Protein AF-A0A9Q9IAJ9-F1 (afdb_monomer)

pLDDT: mean 75.8, std 19.07, range [30.17, 95.94]

Radius of gyration: 24.41 Å; Cα contacts (8 Å, |Δi|>4): 90; chains: 1; bounding box: 38×53×76 Å

Organism: NCBI:txid35754

Sequence (171 aa):
MLVLAAGVLALGRHGDDANAGYHATGGYRSPTAVSPAQQQRDYLHRVNVVCYDAMATYPTAQAKNDKALMQQQDKVAELWFGMLQAWAAVPAPEGVRAEVSAILEAQNDAYAAFVSGKSTWRQGQERGWTPELNARYQAARDEFNRRIATSVQRTEAFGLSYCARTWWNWT

Solvent-accessible surface area (backbone atoms only — not comparable to full-atom values): 10342 Å² total; per-residue (Å²): 132,89,83,88,81,88,85,83,88,86,83,88,81,88,86,80,92,83,71,95,74,80,84,89,75,95,64,89,74,67,80,73,77,72,48,72,68,56,50,51,49,56,33,46,52,55,50,48,49,51,45,52,59,47,57,73,68,54,84,79,73,78,60,89,45,70,70,47,40,50,53,48,48,53,47,53,53,52,45,53,54,52,39,53,57,58,46,66,71,50,81,59,59,70,74,57,46,55,50,49,48,54,51,48,63,72,34,49,65,37,49,51,44,25,54,51,26,53,52,52,42,55,54,27,70,78,72,61,79,51,74,66,55,51,51,52,27,51,53,26,44,51,53,31,50,54,47,46,56,54,43,39,63,60,37,41,81,77,64,37,45,68,53,37,52,53,48,63,74,68,111

Foldseek 3Di:
DDDDDYDDDDDDDDDDPPDPDDDDDDDPPDPPPQDPVNQLVVLLVQLVVLLVVLVVPQDPDDQPDPVSLVVNVLSLLVSLLVSLVSSLPGDDDPVLNVLSVVLNVLQVVLVVQLVVLVVQQVVCVVVPPDPVSVVSNVVSVVVNVVSSLVSLVVCCVPNCVVSSVVSVVSD

Structure (mmCIF, N/CA/C/O backbone):
data_AF-A0A9Q9IAJ9-F1
#
_entry.id   AF-A0A9Q9IAJ9-F1
#
loop_
_atom_site.group_PDB
_atom_site.id
_atom_site.type_symbol
_atom_site.label_atom_id
_atom_site.label_alt_id
_atom_site.label_comp_id
_atom_site.label_asym_id
_atom_site.label_entity_id
_atom_site.label_seq_id
_atom_site.pdbx_PDB_ins_code
_atom_site.Cartn_x
_atom_site.Cartn_y
_atom_site.Cartn_z
_atom_site.occupancy
_atom_site.B_iso_or_equiv
_atom_site.auth_seq_id
_atom_site.auth_comp_id
_atom_site.auth_asym_id
_atom_site.auth_atom_id
_atom_site.pdbx_PDB_model_num
ATOM 1 N N . MET A 1 1 ? -11.856 -41.957 -43.859 1.00 34.34 1 MET A N 1
ATOM 2 C CA . MET A 1 1 ? -12.928 -41.025 -44.275 1.00 34.34 1 MET A CA 1
ATOM 3 C C . MET A 1 1 ? -12.739 -39.766 -43.437 1.00 34.34 1 MET A C 1
ATOM 5 O O . MET A 1 1 ? -12.793 -39.885 -42.227 1.00 34.34 1 MET A O 1
ATOM 9 N N . LEU A 1 2 ? -12.147 -38.674 -43.939 1.00 35.34 2 LEU A N 1
ATOM 10 C CA . LEU A 1 2 ? -12.742 -37.662 -44.833 1.00 35.34 2 LEU A CA 1
ATOM 11 C C . LEU A 1 2 ? -14.113 -37.201 -44.315 1.00 35.34 2 LEU A C 1
ATOM 13 O O . LEU A 1 2 ? -15.053 -37.983 -44.370 1.00 35.34 2 LEU A O 1
ATOM 17 N N . VAL A 1 3 ? -14.194 -35.973 -43.788 1.00 32.69 3 VAL A N 1
ATOM 18 C CA . VAL A 1 3 ? -14.948 -34.837 -44.362 1.00 32.69 3 VAL A CA 1
ATOM 19 C C . VAL A 1 3 ? -14.828 -33.621 -43.420 1.00 32.69 3 VAL A C 1
ATOM 21 O O . VAL A 1 3 ? -15.282 -33.631 -42.280 1.00 32.69 3 VAL A O 1
ATOM 24 N N . LEU A 1 4 ? -14.174 -32.581 -43.944 1.00 40.31 4 LEU A N 1
ATOM 25 C CA . LEU A 1 4 ? -14.323 -31.162 -43.605 1.00 40.31 4 LEU A CA 1
ATOM 26 C C . LEU A 1 4 ? -15.644 -30.636 -44.185 1.00 40.31 4 LEU A C 1
ATOM 28 O O . LEU A 1 4 ? -15.940 -30.984 -45.324 1.00 40.31 4 LEU A O 1
ATOM 32 N N . ALA A 1 5 ? -16.332 -29.727 -43.486 1.00 37.84 5 ALA A N 1
ATOM 33 C CA . ALA A 1 5 ? -17.052 -28.562 -44.046 1.00 37.84 5 ALA A 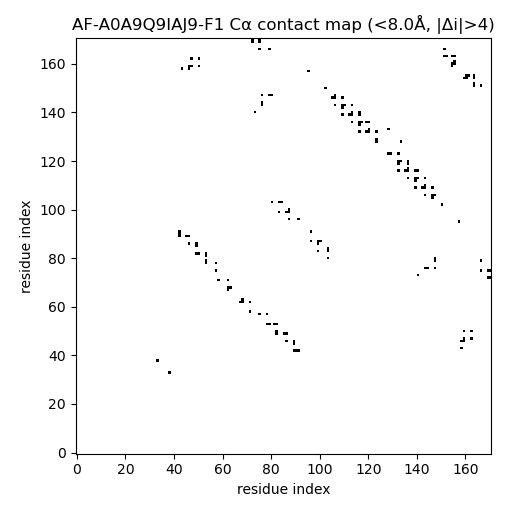CA 1
ATOM 34 C C . ALA A 1 5 ? -17.800 -27.842 -42.903 1.00 37.84 5 ALA A C 1
ATOM 36 O O . ALA A 1 5 ? -18.544 -28.481 -42.171 1.00 37.84 5 ALA A O 1
ATOM 37 N N . ALA A 1 6 ? -17.440 -26.589 -42.593 1.00 36.31 6 ALA A N 1
ATOM 38 C CA . ALA A 1 6 ? -18.094 -25.353 -43.073 1.00 36.31 6 ALA A CA 1
ATOM 39 C C . ALA A 1 6 ? -19.378 -25.037 -42.274 1.00 36.31 6 ALA A C 1
ATOM 41 O O . ALA A 1 6 ? -20.197 -25.913 -42.058 1.00 36.31 6 ALA A O 1
ATOM 42 N N . GLY A 1 7 ? -19.660 -23.831 -41.793 1.00 30.31 7 GLY A N 1
ATOM 43 C CA . GLY A 1 7 ? -19.135 -22.491 -42.030 1.00 30.31 7 GLY A CA 1
ATOM 44 C C . GLY A 1 7 ? -20.175 -21.489 -41.497 1.00 30.31 7 GLY A C 1
ATOM 45 O O . GLY A 1 7 ? -21.071 -21.891 -40.761 1.00 30.31 7 GLY A O 1
ATOM 46 N N . VAL A 1 8 ? -20.086 -20.239 -41.974 1.00 38.03 8 VAL A N 1
ATOM 47 C CA . VAL A 1 8 ? -20.965 -19.059 -41.756 1.00 38.03 8 VAL A CA 1
ATOM 48 C C . VAL A 1 8 ? -20.339 -18.056 -40.769 1.00 38.03 8 VAL A C 1
ATOM 50 O O . VAL A 1 8 ? -20.367 -18.263 -39.564 1.00 38.03 8 VAL A O 1
ATOM 53 N N . LEU A 1 9 ? -19.510 -17.115 -41.261 1.00 36.69 9 LEU A N 1
ATOM 54 C CA . LEU A 1 9 ? -19.837 -15.811 -41.907 1.00 36.69 9 LEU A CA 1
ATOM 55 C C . LEU A 1 9 ? -20.282 -14.769 -40.863 1.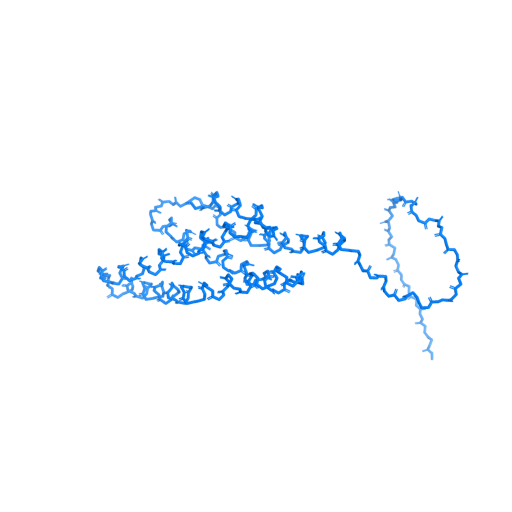00 36.69 9 LEU A C 1
ATOM 57 O O . LEU A 1 9 ? -21.103 -15.087 -40.020 1.00 36.69 9 LEU A O 1
ATOM 61 N N . ALA A 1 10 ? -19.932 -13.486 -40.888 1.00 39.69 10 ALA A N 1
ATOM 62 C CA . ALA A 1 10 ? -18.983 -12.611 -41.581 1.00 39.69 10 ALA A CA 1
ATOM 63 C C . ALA A 1 10 ? -19.334 -11.176 -41.106 1.00 39.69 10 ALA A C 1
ATOM 65 O O . ALA A 1 10 ? -20.397 -10.995 -40.515 1.00 39.69 10 ALA A O 1
ATOM 66 N N . LEU A 1 11 ? -18.482 -10.197 -41.455 1.00 38.81 11 LEU A N 1
ATOM 67 C CA . LEU A 1 11 ? -18.614 -8.715 -41.463 1.00 38.81 11 LEU A CA 1
ATOM 68 C C . LEU A 1 11 ? -17.472 -8.122 -40.612 1.00 38.81 11 LEU A C 1
ATOM 70 O O . LEU A 1 11 ? -17.517 -8.197 -39.394 1.00 38.81 11 LEU 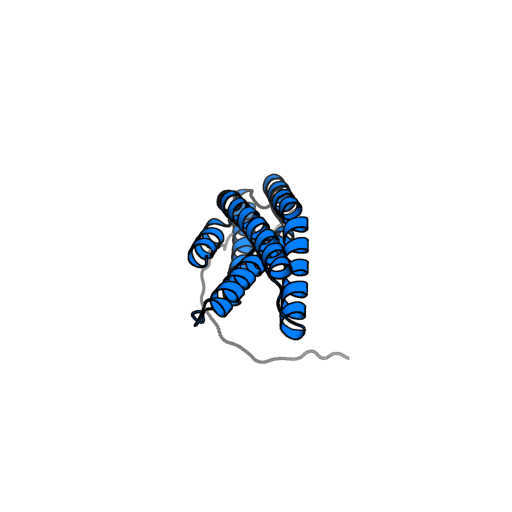A O 1
ATOM 74 N N . GLY A 1 12 ? -16.337 -7.665 -41.159 1.00 30.50 12 GLY A N 1
ATOM 75 C CA . GLY A 1 12 ? -16.147 -6.726 -42.281 1.00 30.50 12 GLY A CA 1
ATOM 76 C C . GLY A 1 12 ? -16.184 -5.291 -41.719 1.00 30.50 12 GLY A C 1
ATOM 77 O O . GLY A 1 12 ? -17.088 -4.998 -40.956 1.00 30.50 12 GLY A O 1
ATOM 78 N N . ARG A 1 13 ? -15.300 -4.328 -42.012 1.00 37.72 13 ARG A N 1
ATOM 79 C CA . ARG A 1 13 ? -14.200 -4.161 -42.981 1.00 37.72 13 ARG A CA 1
ATOM 80 C C . ARG A 1 13 ? -13.509 -2.805 -42.668 1.00 37.72 13 ARG A C 1
ATOM 82 O O . ARG A 1 13 ? -14.121 -1.971 -42.011 1.00 37.72 13 ARG A O 1
ATOM 89 N N . HIS A 1 14 ? -12.338 -2.588 -43.282 1.00 34.34 14 HIS A N 1
ATOM 90 C CA . HIS A 1 14 ? -11.525 -1.357 -43.417 1.00 34.34 14 HIS A CA 1
ATOM 91 C C . HIS A 1 14 ? -10.574 -1.086 -42.243 1.00 34.34 14 HIS A C 1
ATOM 93 O O . HIS A 1 14 ? -11.015 -0.921 -41.120 1.00 34.34 14 HIS A O 1
ATOM 99 N N . GLY A 1 15 ? -9.253 -1.060 -42.400 1.00 34.56 15 GLY A N 1
ATOM 100 C CA . GLY A 1 15 ? -8.409 -0.971 -43.588 1.00 34.56 15 GLY A CA 1
ATOM 101 C C . GLY A 1 15 ? -7.413 0.145 -43.323 1.00 34.56 15 GLY A C 1
ATOM 102 O O . GLY A 1 15 ? -7.843 1.283 -43.269 1.00 34.56 15 GLY A O 1
ATOM 103 N N . ASP A 1 16 ? -6.143 -0.199 -43.131 1.00 40.69 16 ASP A N 1
ATOM 104 C CA . ASP A 1 16 ? -5.027 0.700 -43.412 1.00 40.69 16 ASP A CA 1
ATOM 105 C C . ASP A 1 16 ? -3.794 -0.149 -43.717 1.00 40.69 16 ASP A C 1
ATOM 107 O O . ASP A 1 16 ? -3.150 -0.755 -42.855 1.00 40.69 16 ASP A O 1
ATOM 111 N N . ASP A 1 17 ? -3.530 -0.224 -45.016 1.00 45.31 17 ASP A N 1
ATOM 112 C CA . ASP A 1 17 ? -2.324 -0.756 -45.612 1.00 45.31 17 ASP A CA 1
ATOM 113 C C . ASP A 1 17 ? -1.146 0.151 -45.244 1.00 45.31 17 ASP A C 1
ATOM 115 O O . ASP A 1 17 ? -0.859 1.143 -45.908 1.00 45.31 17 ASP A O 1
ATOM 119 N N . ALA A 1 18 ? -0.430 -0.209 -44.183 1.00 40.81 18 ALA A N 1
ATOM 120 C CA . ALA A 1 18 ? 0.871 0.371 -43.862 1.00 40.81 18 ALA A CA 1
ATOM 121 C C . ALA A 1 18 ? 1.906 -0.723 -43.574 1.00 40.81 18 ALA A C 1
ATOM 123 O O . ALA A 1 18 ? 2.670 -0.625 -42.619 1.00 40.81 18 ALA A O 1
ATOM 124 N N . ASN A 1 19 ? 1.920 -1.803 -44.366 1.00 40.69 19 ASN A N 1
ATOM 125 C CA . ASN A 1 19 ? 3.096 -2.682 -44.433 1.00 40.69 19 ASN A CA 1
ATOM 126 C C . ASN A 1 19 ? 3.144 -3.579 -45.684 1.00 40.69 19 ASN A C 1
ATOM 128 O O . ASN A 1 19 ? 3.580 -4.730 -45.628 1.00 40.69 19 ASN A O 1
ATOM 132 N N . ALA A 1 20 ? 2.697 -3.066 -46.833 1.00 38.41 20 ALA A N 1
ATOM 133 C CA . ALA A 1 20 ? 2.916 -3.721 -48.119 1.00 38.41 20 ALA A CA 1
ATOM 134 C C . ALA A 1 20 ? 4.366 -3.486 -48.574 1.00 38.41 20 ALA A C 1
ATOM 136 O O . ALA A 1 20 ? 4.665 -2.629 -49.399 1.00 38.41 20 ALA A O 1
ATOM 137 N N . GLY A 1 21 ? 5.284 -4.245 -47.990 1.00 38.88 21 GLY A N 1
ATOM 138 C CA . GLY A 1 21 ? 6.675 -4.278 -48.402 1.00 38.88 21 GLY A CA 1
ATOM 139 C C . GLY A 1 21 ? 7.402 -5.381 -47.660 1.00 38.88 21 GLY A C 1
ATOM 140 O O . GLY A 1 21 ? 7.624 -5.254 -46.466 1.00 38.88 21 GLY A O 1
ATOM 141 N N . TYR A 1 22 ? 7.708 -6.459 -48.383 1.00 38.38 22 TYR A N 1
ATOM 142 C CA . TYR A 1 22 ? 8.801 -7.433 -48.223 1.00 38.38 22 TYR A CA 1
ATOM 143 C C . TYR A 1 22 ? 8.308 -8.859 -48.501 1.00 38.38 22 TYR A C 1
ATOM 145 O O . TYR A 1 22 ? 7.912 -9.610 -47.611 1.00 38.38 22 TYR A O 1
ATOM 153 N N . HIS A 1 23 ? 8.362 -9.226 -49.784 1.00 34.31 23 HIS A N 1
ATOM 154 C CA . HIS A 1 23 ? 8.264 -10.605 -50.246 1.00 34.31 23 HIS A CA 1
ATOM 155 C C . HIS A 1 23 ? 9.490 -11.429 -49.810 1.00 34.31 23 HIS A C 1
ATOM 157 O O . HIS A 1 23 ? 10.631 -11.016 -49.989 1.00 34.31 23 HIS A O 1
ATOM 163 N N . ALA A 1 24 ? 9.190 -12.610 -49.264 1.00 45.84 24 ALA A N 1
ATOM 164 C CA . ALA A 1 24 ? 9.827 -13.912 -49.474 1.00 45.84 24 ALA A CA 1
ATOM 165 C C . ALA A 1 24 ? 11.342 -13.989 -49.776 1.00 45.84 24 ALA A C 1
ATOM 167 O O . ALA A 1 24 ? 11.746 -13.999 -50.932 1.00 45.84 24 ALA A O 1
ATOM 168 N N . THR A 1 25 ? 12.129 -14.298 -48.741 1.00 38.62 25 THR A N 1
ATOM 169 C CA . THR A 1 25 ? 13.188 -15.327 -48.782 1.00 38.62 25 THR A CA 1
ATOM 170 C C . THR A 1 25 ? 13.332 -15.929 -47.387 1.00 38.62 25 THR A C 1
ATOM 172 O O . THR A 1 25 ? 13.329 -15.201 -46.394 1.00 38.62 25 THR A O 1
ATOM 175 N N . GLY A 1 26 ? 13.419 -17.259 -47.318 1.00 42.75 26 GLY A N 1
ATOM 176 C CA . GLY A 1 26 ? 13.554 -18.022 -46.084 1.00 42.75 26 GLY A CA 1
ATOM 177 C C . GLY A 1 26 ? 14.726 -17.552 -45.227 1.00 42.75 26 GLY A C 1
ATOM 178 O O . GLY A 1 26 ? 15.874 -17.528 -45.654 1.00 42.75 26 GLY A O 1
ATOM 179 N N . GLY A 1 27 ? 14.408 -17.205 -43.992 1.00 30.17 27 GLY A N 1
ATOM 180 C CA . GLY A 1 27 ? 15.354 -16.973 -42.923 1.00 30.17 27 GLY A CA 1
ATOM 181 C C . GLY A 1 27 ? 14.547 -17.002 -41.643 1.00 30.17 27 GLY A C 1
ATOM 182 O O . GLY A 1 27 ? 13.547 -16.293 -41.535 1.00 30.17 27 GLY A O 1
ATOM 183 N N . TYR A 1 28 ? 14.937 -17.847 -40.693 1.00 35.78 28 TYR A N 1
ATOM 184 C CA . TYR A 1 28 ? 14.489 -17.697 -39.316 1.00 35.78 28 TYR A CA 1
ATOM 185 C C . TYR A 1 28 ? 14.812 -16.253 -38.911 1.00 35.78 28 TYR A C 1
ATOM 187 O O . TYR A 1 28 ? 15.969 -15.916 -38.663 1.00 35.78 28 TYR A O 1
ATOM 195 N N . ARG A 1 29 ? 13.813 -15.362 -38.904 1.00 39.97 29 ARG A N 1
ATOM 196 C CA . ARG A 1 29 ? 13.959 -14.082 -38.219 1.00 39.97 29 ARG A CA 1
ATOM 197 C C . ARG A 1 29 ? 13.996 -14.451 -36.747 1.00 39.97 29 ARG A C 1
ATOM 199 O O . ARG A 1 29 ? 12.955 -14.759 -36.169 1.00 39.97 29 ARG A O 1
ATOM 206 N N . SER A 1 30 ? 15.199 -14.469 -36.167 1.00 43.59 30 SER A N 1
ATOM 207 C CA . SER A 1 30 ? 15.356 -14.361 -34.716 1.00 43.59 30 SER A CA 1
ATOM 208 C C . SER A 1 30 ? 14.359 -13.319 -34.221 1.00 43.59 30 SER A C 1
ATOM 210 O O . SER A 1 30 ? 14.228 -12.291 -34.899 1.00 43.59 30 SER A O 1
ATOM 212 N N . PRO A 1 31 ? 13.645 -13.559 -33.105 1.00 49.12 31 PRO A N 1
ATOM 213 C CA . PRO A 1 31 ? 12.743 -12.562 -32.552 1.00 49.12 31 PRO A CA 1
ATOM 214 C C . PRO A 1 31 ? 13.543 -11.270 -32.443 1.00 49.12 31 PRO A C 1
ATOM 216 O O . PRO A 1 31 ? 14.536 -11.213 -31.718 1.00 49.12 31 PRO A O 1
ATOM 219 N N . THR A 1 32 ? 13.198 -10.283 -33.274 1.00 57.19 32 THR A N 1
ATOM 220 C CA . THR A 1 32 ? 13.877 -8.992 -33.294 1.00 57.19 32 THR A CA 1
ATOM 221 C C . THR A 1 32 ? 13.847 -8.496 -31.868 1.00 57.19 32 THR A C 1
ATOM 223 O O . THR A 1 32 ? 12.758 -8.330 -31.316 1.00 57.19 32 THR A O 1
ATOM 226 N N . ALA A 1 33 ? 15.029 -8.355 -31.262 1.00 64.81 33 ALA A N 1
ATOM 227 C CA . ALA A 1 33 ? 15.159 -7.869 -29.903 1.00 64.81 33 ALA A CA 1
ATOM 228 C C . ALA A 1 33 ? 14.302 -6.606 -29.789 1.00 64.81 33 ALA A C 1
ATOM 230 O O . ALA A 1 33 ? 14.505 -5.637 -30.525 1.00 64.81 33 ALA A O 1
ATOM 231 N N . VAL A 1 34 ? 13.271 -6.675 -28.949 1.00 71.38 34 VAL A N 1
ATOM 232 C CA . VAL A 1 34 ? 12.321 -5.581 -28.751 1.00 71.38 34 VAL A CA 1
ATOM 233 C C . VAL A 1 34 ? 13.138 -4.347 -28.376 1.00 71.38 34 VAL A C 1
ATOM 235 O O . VAL A 1 34 ? 13.970 -4.434 -27.471 1.00 71.38 34 VAL A O 1
ATOM 238 N N . SER A 1 35 ? 12.962 -3.222 -29.075 1.00 82.19 35 SER A N 1
ATOM 239 C CA . SER A 1 35 ? 13.770 -2.030 -28.791 1.00 82.19 35 SER A CA 1
ATOM 240 C C . SER A 1 35 ? 13.535 -1.558 -27.348 1.00 82.19 35 SER A C 1
ATOM 242 O O . SER A 1 35 ? 12.419 -1.711 -26.844 1.00 82.19 35 SER A O 1
ATOM 244 N N . PRO A 1 36 ? 14.523 -0.945 -26.671 1.00 80.31 36 PRO A N 1
ATOM 245 C CA . PRO A 1 36 ? 14.345 -0.463 -25.297 1.00 80.31 36 PRO A CA 1
ATOM 246 C C . PRO A 1 36 ? 13.124 0.456 -25.127 1.00 80.31 36 PRO A C 1
ATOM 248 O O . PRO A 1 36 ? 12.399 0.365 -24.141 1.00 80.31 36 PRO A O 1
ATOM 251 N N . ALA A 1 37 ? 12.830 1.286 -26.134 1.00 78.25 37 ALA A N 1
ATOM 252 C CA . ALA A 1 37 ? 11.650 2.148 -26.141 1.00 78.25 37 ALA A CA 1
ATOM 253 C C . ALA A 1 37 ? 10.330 1.360 -26.213 1.00 78.25 37 ALA A C 1
ATOM 255 O O . ALA A 1 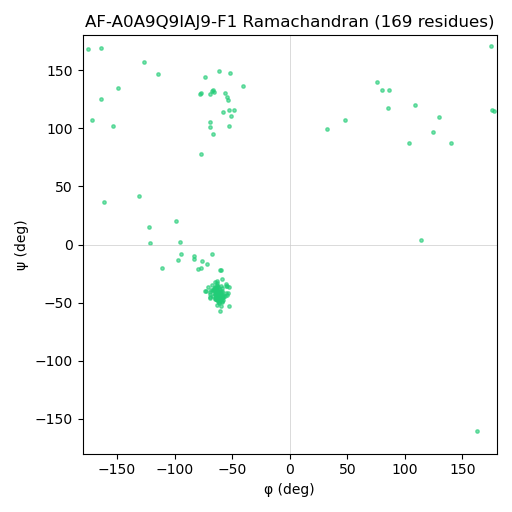37 ? 9.355 1.727 -25.559 1.00 78.25 37 ALA A O 1
ATOM 256 N N . GLN A 1 38 ? 10.286 0.279 -26.996 1.00 81.50 38 GLN A N 1
ATOM 257 C CA . GLN A 1 38 ? 9.122 -0.604 -27.069 1.00 81.50 38 GLN A CA 1
ATOM 258 C C . GLN A 1 38 ? 8.952 -1.381 -25.751 1.00 81.50 38 GLN A C 1
ATOM 260 O O . GLN A 1 38 ? 7.852 -1.402 -25.211 1.00 81.50 38 GLN A O 1
ATOM 265 N N . GLN A 1 39 ? 10.040 -1.900 -25.168 1.00 80.56 39 GLN A N 1
ATOM 266 C CA . GLN A 1 39 ? 10.010 -2.568 -23.858 1.00 80.56 39 GLN A CA 1
ATOM 267 C C . GLN A 1 39 ? 9.471 -1.645 -22.757 1.00 80.56 39 GLN A C 1
ATOM 269 O O . GLN A 1 39 ? 8.631 -2.066 -21.963 1.00 80.56 39 GLN A O 1
ATOM 274 N N . GLN A 1 40 ? 9.904 -0.379 -22.742 1.00 81.94 40 GLN A N 1
ATOM 275 C CA . GLN A 1 40 ? 9.422 0.624 -21.793 1.00 81.94 40 GLN A CA 1
ATOM 276 C C . GLN A 1 40 ? 7.925 0.912 -21.971 1.00 81.94 40 GLN A C 1
ATOM 278 O O . GLN A 1 40 ? 7.200 1.002 -20.982 1.00 81.94 40 GLN A O 1
ATOM 283 N N . ARG A 1 41 ? 7.436 1.034 -23.213 1.00 83.25 41 ARG A N 1
ATOM 284 C CA . ARG A 1 41 ? 6.000 1.229 -23.484 1.00 83.25 41 ARG A CA 1
ATOM 285 C C . ARG A 1 41 ? 5.164 0.033 -23.039 1.00 83.25 41 ARG A C 1
ATOM 287 O O . ARG A 1 41 ? 4.162 0.227 -22.356 1.00 83.25 41 ARG A O 1
ATOM 294 N N . ASP A 1 42 ? 5.586 -1.181 -23.380 1.00 86.12 42 ASP A N 1
ATOM 295 C CA . ASP A 1 42 ? 4.870 -2.412 -23.022 1.00 86.12 42 ASP A CA 1
ATOM 296 C C . ASP A 1 42 ? 4.850 -2.623 -21.502 1.00 86.12 42 ASP A C 1
ATOM 298 O O . ASP A 1 42 ? 3.870 -3.103 -20.930 1.00 86.12 42 ASP A O 1
ATOM 302 N N . TYR A 1 43 ? 5.941 -2.258 -20.827 1.00 84.94 43 TYR A N 1
ATOM 303 C CA . TYR A 1 43 ? 6.014 -2.207 -19.374 1.00 84.94 43 TYR A CA 1
ATOM 304 C C . TYR A 1 43 ? 4.982 -1.221 -18.800 1.00 84.94 43 TYR A C 1
ATOM 306 O O . TYR A 1 43 ? 4.105 -1.642 -18.048 1.00 84.94 43 TYR A O 1
ATOM 314 N N . LEU A 1 44 ? 5.009 0.052 -19.212 1.00 84.88 44 LEU A N 1
ATOM 315 C CA . LEU A 1 44 ? 4.068 1.068 -18.723 1.00 84.88 44 LEU A CA 1
ATOM 316 C C . LEU A 1 44 ? 2.606 0.696 -19.003 1.00 84.88 44 LEU A C 1
ATOM 318 O O . LEU A 1 44 ? 1.739 0.927 -18.164 1.00 84.88 44 LEU A O 1
ATOM 322 N N . HIS A 1 45 ? 2.322 0.084 -20.155 1.00 86.38 45 HIS A N 1
ATOM 323 C CA . HIS A 1 45 ? 0.982 -0.394 -20.480 1.00 86.38 45 HIS A CA 1
ATOM 324 C C . HIS A 1 45 ? 0.495 -1.452 -19.481 1.00 86.38 45 HIS A C 1
ATOM 326 O O . HIS A 1 45 ? -0.591 -1.309 -18.924 1.00 86.38 45 HIS A O 1
ATOM 332 N N . ARG A 1 46 ? 1.313 -2.473 -19.192 1.00 87.12 46 ARG A N 1
ATOM 333 C CA . ARG A 1 46 ? 0.969 -3.530 -18.222 1.00 87.12 46 ARG A CA 1
ATOM 334 C C . ARG A 1 46 ? 0.771 -2.986 -16.810 1.00 87.12 46 ARG A C 1
ATOM 336 O O . ARG A 1 46 ? -0.165 -3.387 -16.128 1.00 87.12 46 ARG A O 1
ATOM 343 N N . VAL A 1 47 ? 1.619 -2.050 -16.395 1.00 84.38 47 VAL A N 1
ATOM 344 C CA . VAL A 1 47 ? 1.508 -1.391 -15.088 1.00 84.38 47 VAL A CA 1
ATOM 345 C C . VAL A 1 47 ? 0.219 -0.573 -14.979 1.00 84.38 47 VAL A C 1
ATOM 347 O O . VAL A 1 47 ? -0.472 -0.642 -13.964 1.00 84.38 47 VAL A O 1
ATOM 350 N N . ASN A 1 48 ? -0.160 0.141 -16.041 1.00 83.62 48 ASN A N 1
ATOM 351 C CA . ASN A 1 48 ? -1.424 0.871 -16.072 1.00 83.62 48 ASN A CA 1
ATOM 352 C C . ASN A 1 48 ? -2.635 -0.063 -15.964 1.00 83.62 48 ASN A C 1
ATOM 354 O O . ASN A 1 48 ? -3.572 0.277 -15.251 1.00 83.62 48 ASN A O 1
ATOM 358 N N . VAL A 1 49 ? -2.621 -1.235 -16.611 1.00 86.44 49 VAL A N 1
ATOM 359 C CA . VAL A 1 49 ? -3.711 -2.226 -16.488 1.00 86.44 49 VAL A CA 1
ATOM 360 C C . VAL A 1 49 ? -3.895 -2.664 -15.033 1.00 86.44 49 VAL A C 1
ATOM 362 O O . VAL A 1 49 ? -5.001 -2.563 -14.513 1.00 86.44 49 VAL A O 1
ATOM 365 N N . VAL A 1 50 ? -2.808 -3.038 -14.346 1.00 87.12 50 VAL A N 1
ATOM 366 C CA . VAL A 1 50 ? -2.841 -3.418 -12.917 1.00 87.12 50 VAL A CA 1
ATOM 367 C C . VAL A 1 50 ? -3.491 -2.327 -12.061 1.00 87.12 50 VAL A C 1
ATOM 369 O O . VAL A 1 50 ? -4.292 -2.600 -11.168 1.00 87.12 50 VAL A O 1
ATOM 372 N N . CYS A 1 51 ? -3.163 -1.074 -12.350 1.00 84.69 51 CYS A N 1
ATOM 373 C CA . CYS A 1 51 ? -3.730 0.067 -11.657 1.00 84.69 51 CYS A CA 1
ATOM 374 C C . CYS A 1 51 ? -5.211 0.299 -11.965 1.00 84.69 51 CYS A C 1
ATOM 376 O O . CYS A 1 51 ? -5.994 0.512 -11.041 1.00 84.69 51 CYS A O 1
ATOM 378 N N . TYR A 1 52 ? -5.621 0.227 -13.234 1.00 84.12 52 TYR A N 1
ATOM 379 C CA . TYR A 1 52 ? -7.031 0.341 -13.611 1.00 84.12 52 TYR A CA 1
ATOM 380 C C . TYR A 1 52 ? -7.889 -0.730 -12.939 1.00 84.12 52 TYR A C 1
ATOM 382 O O . TYR A 1 52 ? -8.941 -0.399 -12.389 1.00 84.12 52 TYR A O 1
ATOM 390 N N . ASP A 1 53 ? -7.409 -1.971 -12.900 1.00 86.12 53 ASP A N 1
ATOM 391 C CA . ASP A 1 53 ? -8.104 -3.074 -12.238 1.00 86.12 53 ASP A CA 1
ATOM 392 C C .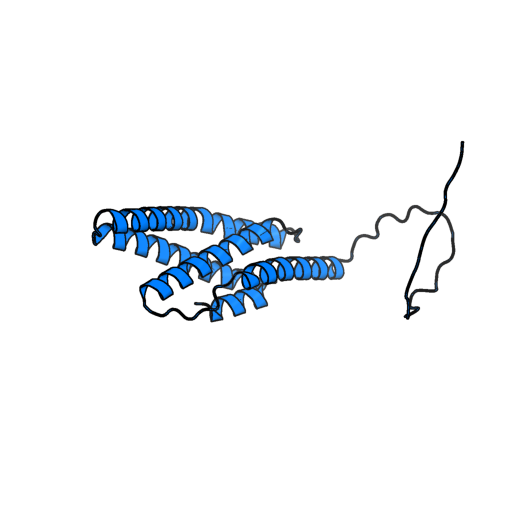 ASP A 1 53 ? -8.256 -2.818 -10.731 1.00 86.12 53 ASP A C 1
ATOM 394 O O . ASP A 1 53 ? -9.339 -3.003 -10.171 1.00 86.12 53 ASP A O 1
ATOM 398 N N . ALA A 1 54 ? -7.210 -2.312 -10.067 1.00 83.38 54 ALA A N 1
ATOM 399 C CA . ALA A 1 54 ? -7.284 -1.941 -8.655 1.00 83.38 54 ALA A CA 1
ATOM 400 C C . ALA A 1 54 ? -8.303 -0.810 -8.413 1.00 83.38 54 ALA A C 1
ATOM 402 O O . ALA A 1 54 ? -9.145 -0.914 -7.517 1.00 83.38 54 ALA A O 1
ATOM 403 N N . MET A 1 55 ? -8.282 0.244 -9.236 1.00 79.56 55 MET A N 1
ATOM 404 C CA . MET A 1 55 ? -9.211 1.376 -9.125 1.00 79.56 55 MET A CA 1
ATOM 405 C C . MET A 1 55 ? -10.667 0.996 -9.382 1.00 79.56 55 MET A C 1
ATOM 407 O O . MET A 1 55 ? -11.554 1.560 -8.745 1.00 79.56 55 MET A O 1
ATOM 411 N N . ALA A 1 56 ? -10.936 0.025 -10.257 1.00 83.88 56 ALA A N 1
ATOM 412 C CA . ALA A 1 56 ? -12.295 -0.456 -10.507 1.00 83.88 56 ALA A CA 1
ATOM 413 C C . ALA A 1 56 ? -12.956 -1.046 -9.246 1.00 83.88 56 ALA A C 1
ATOM 415 O O . ALA A 1 56 ? -14.180 -1.089 -9.141 1.00 83.88 56 ALA A O 1
ATOM 416 N N . THR A 1 57 ? -12.149 -1.471 -8.270 1.00 83.31 57 THR A N 1
ATOM 417 C CA . THR A 1 57 ? -12.620 -2.023 -6.992 1.00 83.31 57 THR A CA 1
ATOM 418 C C . THR A 1 57 ? -12.684 -0.995 -5.857 1.00 83.31 57 THR A C 1
ATOM 420 O O . THR A 1 57 ? -13.025 -1.347 -4.723 1.00 83.31 57 THR A O 1
ATOM 423 N N . TYR A 1 58 ? -12.363 0.272 -6.139 1.00 80.12 58 TYR A N 1
ATOM 424 C CA . TYR A 1 58 ? -12.384 1.340 -5.147 1.00 80.12 58 TYR A CA 1
ATOM 425 C C . TYR A 1 58 ? -13.817 1.630 -4.660 1.00 80.12 58 TYR A C 1
ATOM 427 O O . TYR A 1 58 ? -14.728 1.799 -5.476 1.00 80.12 58 TYR A O 1
ATOM 435 N N . PRO A 1 59 ? -14.047 1.738 -3.339 1.00 73.75 59 PRO A N 1
ATOM 436 C CA . PRO A 1 59 ? -15.344 2.138 -2.805 1.00 73.75 59 PRO A CA 1
ATOM 437 C C . PRO A 1 59 ? -15.642 3.614 -3.121 1.00 73.75 59 PRO A C 1
ATOM 439 O O . PRO A 1 59 ? -15.113 4.516 -2.482 1.00 73.75 59 PRO A O 1
ATOM 442 N N . THR A 1 60 ? -16.533 3.865 -4.083 1.00 73.75 60 THR A N 1
ATOM 443 C CA . THR A 1 60 ? -16.945 5.223 -4.501 1.00 73.75 60 THR A CA 1
ATOM 444 C C . THR A 1 60 ? -18.043 5.837 -3.632 1.00 73.75 60 THR A C 1
ATOM 446 O O . THR A 1 60 ? -18.316 7.034 -3.726 1.00 73.75 60 THR A O 1
ATOM 449 N N . ALA A 1 61 ? -18.693 5.036 -2.785 1.00 77.38 61 ALA A N 1
ATOM 450 C CA . ALA A 1 61 ? -19.714 5.526 -1.872 1.00 77.38 61 ALA A CA 1
ATOM 451 C C . ALA A 1 61 ? -19.079 6.399 -0.783 1.00 77.38 61 ALA A C 1
ATOM 453 O O . ALA A 1 61 ? -18.142 5.978 -0.108 1.00 77.38 61 ALA A O 1
ATOM 454 N N . GLN A 1 62 ? -19.628 7.595 -0.580 1.00 79.25 62 GLN A N 1
ATOM 455 C CA . GLN A 1 62 ? -19.145 8.502 0.453 1.00 79.25 62 GLN A CA 1
ATOM 456 C C . GLN A 1 62 ? -19.386 7.912 1.849 1.00 79.25 62 GLN A C 1
ATOM 458 O O . GLN A 1 62 ? -20.497 7.473 2.174 1.00 79.25 62 GLN A O 1
ATOM 463 N N . ALA A 1 63 ? -18.345 7.920 2.682 1.00 84.12 63 ALA A N 1
ATOM 464 C CA . ALA A 1 63 ? -18.456 7.556 4.084 1.00 84.12 63 ALA A CA 1
ATOM 465 C C . ALA A 1 63 ? -19.504 8.426 4.794 1.00 84.12 63 ALA A C 1
ATOM 467 O O . ALA A 1 63 ? -19.489 9.651 4.706 1.00 84.12 63 ALA A O 1
ATOM 468 N N . LYS A 1 64 ? -20.422 7.779 5.518 1.00 89.12 64 LYS A N 1
ATOM 469 C CA . LYS A 1 64 ? -21.535 8.451 6.214 1.00 89.12 64 LYS A CA 1
ATOM 470 C C . LYS A 1 64 ? -21.232 8.781 7.679 1.00 89.12 64 LYS A C 1
ATOM 472 O O . LYS A 1 64 ? -22.055 9.398 8.344 1.00 89.12 64 LYS A O 1
ATOM 477 N N . ASN A 1 65 ? -20.107 8.295 8.197 1.00 86.31 65 ASN A N 1
ATOM 478 C CA . ASN A 1 65 ? -19.632 8.504 9.563 1.00 86.31 65 ASN A CA 1
ATOM 479 C C . ASN A 1 65 ? -18.142 8.140 9.666 1.00 86.31 65 ASN A C 1
ATOM 481 O O . ASN A 1 65 ? -17.593 7.500 8.765 1.00 86.31 65 ASN A O 1
ATOM 485 N N . ASP A 1 66 ? -17.520 8.484 10.792 1.00 81.44 66 ASP A N 1
ATOM 486 C CA . ASP A 1 66 ? -16.087 8.272 11.039 1.00 81.44 66 ASP A CA 1
ATOM 487 C C . ASP A 1 66 ? -15.677 6.797 10.960 1.00 81.44 66 ASP A C 1
ATOM 489 O O . ASP A 1 66 ? -14.613 6.465 10.441 1.00 81.44 66 ASP A O 1
ATOM 493 N N . LYS A 1 67 ? -16.549 5.881 11.406 1.00 81.38 67 LYS A N 1
ATOM 494 C CA . LYS A 1 67 ? -16.300 4.436 11.303 1.00 81.38 67 LYS A CA 1
ATOM 495 C C . LYS A 1 67 ? -16.218 3.991 9.840 1.00 81.38 67 LYS A C 1
ATOM 497 O O . LYS A 1 67 ? -15.316 3.236 9.485 1.00 81.38 67 LYS A O 1
ATOM 502 N N . ALA A 1 68 ? -17.147 4.446 9.003 1.00 83.69 68 ALA A N 1
ATOM 503 C CA . ALA A 1 68 ? -17.159 4.154 7.575 1.00 83.69 68 ALA A CA 1
ATOM 504 C C . ALA A 1 68 ? -15.959 4.795 6.865 1.00 83.69 68 ALA A C 1
ATOM 506 O O . ALA A 1 68 ? -15.361 4.155 6.006 1.00 83.69 68 ALA A O 1
ATOM 507 N N . LEU A 1 69 ? -15.568 6.010 7.263 1.00 85.06 69 LEU A N 1
ATOM 508 C CA . LEU A 1 69 ? -14.397 6.697 6.716 1.00 85.06 69 LEU A CA 1
ATOM 509 C C . LEU A 1 69 ? -13.110 5.933 7.033 1.00 85.06 69 LEU A C 1
ATOM 511 O O . LEU A 1 69 ? -12.307 5.676 6.141 1.00 85.06 69 LEU A O 1
ATOM 515 N N . MET A 1 70 ? -12.947 5.500 8.284 1.00 83.06 70 MET A N 1
ATOM 516 C CA . MET A 1 70 ? -11.802 4.693 8.698 1.00 83.06 70 MET A CA 1
ATOM 517 C C . MET A 1 70 ? -11.718 3.393 7.889 1.00 83.06 70 MET A C 1
ATOM 519 O O . MET A 1 70 ? -10.668 3.092 7.329 1.00 83.06 70 MET A O 1
ATOM 523 N N . GLN A 1 71 ? -12.832 2.662 7.761 1.00 84.88 71 GLN A N 1
ATOM 524 C CA . GLN A 1 71 ? -12.900 1.423 6.974 1.00 84.88 71 GLN A CA 1
ATOM 525 C C . GLN A 1 71 ? -12.624 1.647 5.483 1.00 84.88 71 GLN A C 1
ATOM 527 O O . GLN A 1 71 ? -12.020 0.790 4.836 1.00 84.88 71 GLN A O 1
ATOM 532 N N . GLN A 1 72 ? -13.067 2.781 4.938 1.00 87.00 72 GLN A N 1
ATOM 533 C CA . GLN A 1 72 ? -12.766 3.178 3.570 1.00 87.00 72 GLN A CA 1
ATOM 534 C C . GLN A 1 72 ? -11.259 3.396 3.408 1.00 87.00 72 GLN A C 1
ATOM 536 O O . GLN A 1 72 ? -10.660 2.751 2.556 1.00 87.00 72 GLN A O 1
ATOM 541 N N . GLN A 1 73 ? -10.626 4.196 4.268 1.00 87.06 73 GLN A N 1
ATOM 542 C CA . GLN A 1 73 ? -9.175 4.432 4.250 1.00 87.06 73 GLN A CA 1
ATOM 543 C C . GLN A 1 73 ? -8.361 3.135 4.421 1.00 87.06 73 GLN A C 1
ATOM 545 O O . GLN A 1 73 ? -7.393 2.913 3.698 1.00 87.06 73 GLN A O 1
ATOM 550 N N . ASP A 1 74 ? -8.793 2.231 5.303 1.00 89.62 74 ASP A N 1
ATOM 551 C CA . ASP A 1 74 ? -8.185 0.903 5.468 1.00 89.62 74 ASP A CA 1
ATOM 552 C C . ASP A 1 74 ? -8.228 0.095 4.166 1.00 89.62 74 ASP A C 1
ATOM 554 O O . ASP A 1 74 ? -7.272 -0.593 3.812 1.00 89.62 74 ASP A O 1
ATOM 558 N N . LYS A 1 75 ? -9.347 0.180 3.437 1.00 88.81 75 LYS A N 1
ATOM 559 C CA . LYS A 1 75 ? -9.505 -0.493 2.148 1.00 88.81 75 LYS A CA 1
ATOM 560 C C . LYS A 1 75 ? -8.606 0.126 1.081 1.00 88.81 75 LYS A C 1
ATOM 562 O O . LYS A 1 75 ? -8.034 -0.614 0.287 1.00 88.81 75 LYS A O 1
ATOM 567 N N . VAL A 1 76 ? -8.453 1.450 1.069 1.00 87.56 76 VAL A N 1
ATOM 568 C CA . VAL A 1 76 ? -7.528 2.152 0.163 1.00 87.56 76 VAL A CA 1
ATOM 569 C C . VAL A 1 76 ? -6.088 1.692 0.373 1.00 87.56 76 VAL A C 1
ATOM 571 O O . VAL A 1 76 ? -5.384 1.404 -0.595 1.00 87.56 76 VAL A O 1
ATOM 574 N N . ALA A 1 77 ? -5.672 1.562 1.632 1.00 89.50 77 ALA A N 1
ATOM 575 C CA . ALA A 1 77 ? -4.352 1.068 1.995 1.00 89.50 77 ALA A CA 1
ATOM 576 C C . ALA A 1 77 ? -4.117 -0.379 1.510 1.00 89.50 77 ALA A C 1
ATOM 578 O O . ALA A 1 77 ? -3.101 -0.675 0.879 1.00 89.50 77 ALA A O 1
ATOM 579 N N . GLU A 1 78 ? -5.093 -1.269 1.723 1.00 90.88 78 GLU A N 1
ATOM 580 C CA . GLU A 1 78 ? -5.052 -2.655 1.230 1.00 90.88 78 GLU A CA 1
ATOM 581 C C . GLU A 1 78 ? -5.007 -2.738 -0.304 1.00 90.88 78 GLU A C 1
ATOM 583 O O . GLU A 1 78 ? -4.272 -3.558 -0.855 1.00 90.88 78 GLU A O 1
ATOM 588 N N . LEU A 1 79 ? -5.775 -1.893 -1.003 1.00 89.88 79 LEU A N 1
ATOM 589 C CA . LEU A 1 79 ? -5.791 -1.846 -2.468 1.00 89.88 79 LEU A CA 1
ATOM 590 C C . LEU A 1 79 ? -4.438 -1.419 -3.036 1.00 89.88 79 LEU A C 1
ATOM 592 O O . LEU A 1 79 ? -3.958 -2.032 -3.988 1.00 89.88 79 LEU A O 1
ATOM 596 N N . TRP A 1 80 ? -3.806 -0.409 -2.436 1.00 89.94 80 TRP A N 1
ATOM 597 C CA . TRP A 1 80 ? -2.474 0.023 -2.848 1.00 89.94 80 TRP A CA 1
ATOM 598 C C . TRP A 1 80 ? -1.440 -1.093 -2.690 1.00 89.94 80 TRP A C 1
ATOM 600 O O . TRP A 1 80 ? -0.695 -1.392 -3.623 1.00 89.94 80 TRP A O 1
ATOM 610 N N . PHE A 1 81 ? -1.421 -1.758 -1.534 1.00 91.69 81 PHE A N 1
ATOM 611 C CA . PHE A 1 81 ? -0.484 -2.852 -1.295 1.00 91.69 81 PHE A CA 1
ATOM 612 C C . PHE A 1 81 ? -0.718 -4.039 -2.243 1.00 91.69 81 PHE A C 1
ATOM 614 O O . PHE A 1 81 ? 0.237 -4.557 -2.820 1.00 91.69 81 PHE A O 1
ATOM 621 N N . GLY A 1 82 ? -1.976 -4.413 -2.498 1.00 90.62 82 GLY A N 1
ATOM 622 C CA . GLY A 1 82 ? -2.312 -5.444 -3.487 1.00 90.62 82 GLY A CA 1
ATOM 623 C C . GLY A 1 82 ? -1.883 -5.076 -4.914 1.00 90.62 82 GLY A C 1
ATOM 624 O O . GLY A 1 82 ? -1.365 -5.920 -5.645 1.00 90.62 82 GLY A O 1
ATOM 625 N N . MET A 1 83 ? -2.020 -3.805 -5.300 1.00 89.12 83 MET A N 1
ATOM 626 C CA . MET A 1 83 ? -1.530 -3.295 -6.584 1.00 89.12 83 MET A CA 1
ATOM 627 C C . MET A 1 83 ? -0.002 -3.418 -6.694 1.00 89.12 83 MET A C 1
ATOM 629 O O . MET A 1 83 ? 0.497 -3.862 -7.727 1.00 89.12 83 MET A O 1
ATOM 633 N N . LEU A 1 84 ? 0.750 -3.084 -5.637 1.00 88.62 84 LEU A N 1
ATOM 634 C CA . LEU A 1 84 ? 2.208 -3.266 -5.611 1.00 88.62 84 LEU A CA 1
ATOM 635 C C . LEU A 1 84 ? 2.604 -4.740 -5.772 1.00 88.62 84 LEU A C 1
ATOM 637 O O . LEU A 1 84 ? 3.534 -5.047 -6.519 1.00 88.62 84 LEU A O 1
ATOM 641 N N . GLN A 1 85 ? 1.882 -5.657 -5.121 1.00 90.50 85 GLN A N 1
ATOM 642 C CA . GLN A 1 85 ? 2.110 -7.098 -5.264 1.00 90.50 85 GLN A CA 1
ATOM 643 C C . GLN A 1 85 ? 1.856 -7.574 -6.701 1.00 90.50 85 GLN A C 1
ATOM 645 O O . GLN A 1 85 ? 2.667 -8.310 -7.259 1.00 90.50 85 GLN A O 1
ATOM 650 N N . ALA A 1 86 ? 0.764 -7.124 -7.324 1.00 87.88 86 ALA A N 1
ATOM 651 C CA . ALA A 1 86 ? 0.456 -7.445 -8.716 1.00 87.88 86 ALA A CA 1
ATOM 652 C C . ALA A 1 86 ? 1.495 -6.858 -9.687 1.00 87.88 86 ALA A C 1
ATOM 654 O O . ALA A 1 86 ? 1.895 -7.511 -10.651 1.00 87.88 86 ALA A O 1
ATOM 655 N N . T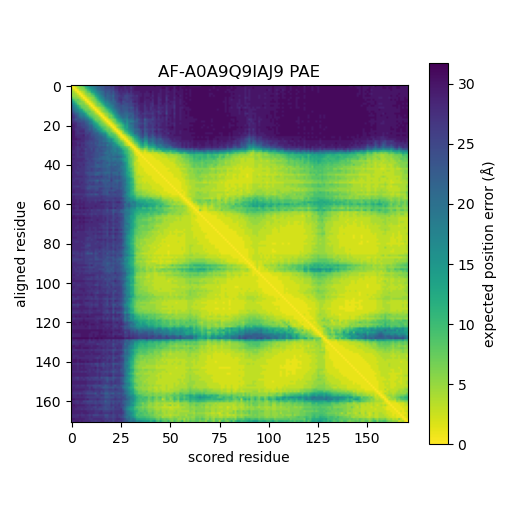RP A 1 87 ? 1.991 -5.652 -9.413 1.00 85.12 87 TRP A N 1
ATOM 656 C CA . TRP A 1 87 ? 3.032 -5.022 -10.218 1.00 85.12 87 TRP A CA 1
ATOM 657 C C . TRP A 1 87 ? 4.377 -5.747 -10.122 1.00 85.12 87 TRP A C 1
ATOM 659 O O . TRP A 1 87 ? 5.060 -5.872 -11.136 1.00 85.12 87 TRP A O 1
ATOM 669 N N . ALA A 1 88 ? 4.739 -6.312 -8.968 1.00 86.44 88 ALA A N 1
ATOM 670 C CA . ALA A 1 88 ? 5.953 -7.125 -8.850 1.00 86.44 88 ALA A CA 1
ATOM 671 C C . ALA A 1 88 ? 5.962 -8.352 -9.782 1.00 86.44 88 ALA A C 1
ATOM 673 O O . ALA A 1 88 ? 7.032 -8.852 -10.129 1.00 86.44 88 ALA A O 1
ATOM 674 N N . ALA A 1 89 ? 4.790 -8.813 -10.233 1.00 86.06 89 ALA A N 1
ATOM 675 C CA . ALA A 1 89 ? 4.664 -9.879 -11.225 1.00 86.06 89 ALA A CA 1
ATOM 676 C C . ALA A 1 89 ? 4.795 -9.390 -12.685 1.00 86.06 89 ALA A C 1
ATOM 678 O O . ALA A 1 89 ? 4.893 -10.207 -13.603 1.00 86.06 89 ALA A O 1
ATOM 679 N N . VAL A 1 90 ? 4.806 -8.075 -12.933 1.00 85.88 90 VAL A N 1
ATOM 680 C CA . VAL A 1 90 ? 4.949 -7.503 -14.278 1.00 85.88 90 VAL A CA 1
ATOM 681 C C . VAL A 1 90 ? 6.415 -7.573 -14.718 1.00 85.88 90 VAL A C 1
ATOM 683 O O . VAL A 1 90 ? 7.300 -7.093 -14.007 1.00 85.88 90 VAL A O 1
ATOM 686 N N . PRO A 1 91 ? 6.708 -8.091 -15.926 1.00 85.06 91 PRO A N 1
ATOM 687 C CA . PRO A 1 91 ? 8.049 -8.025 -16.489 1.00 85.06 91 PRO A CA 1
ATOM 688 C C . PRO A 1 91 ? 8.534 -6.573 -16.601 1.00 85.06 91 PRO A C 1
ATOM 690 O O . PRO A 1 91 ? 7.995 -5.785 -17.380 1.00 85.06 91 PRO A O 1
ATOM 693 N N . ALA A 1 92 ? 9.563 -6.241 -15.824 1.00 80.31 92 ALA A N 1
ATOM 694 C CA . ALA A 1 92 ? 10.137 -4.904 -15.726 1.00 80.31 92 ALA A CA 1
ATOM 695 C C . ALA A 1 92 ? 11.659 -4.924 -15.966 1.00 80.31 92 ALA A C 1
ATOM 697 O O . ALA A 1 92 ? 12.296 -5.967 -15.736 1.00 80.31 92 ALA A O 1
ATOM 698 N N . PRO A 1 93 ? 12.251 -3.785 -16.381 1.00 80.88 93 PRO A N 1
ATOM 699 C CA . PRO A 1 93 ? 13.699 -3.585 -16.355 1.00 80.88 93 PRO A CA 1
ATOM 700 C C . PRO A 1 93 ? 14.282 -3.891 -14.967 1.00 80.88 93 PRO A C 1
ATOM 702 O O . PRO A 1 93 ? 13.623 -3.667 -13.953 1.00 80.88 93 PRO A O 1
ATOM 705 N N . GLU A 1 94 ? 15.520 -4.387 -14.910 1.00 73.56 94 GLU A N 1
ATOM 706 C CA . GLU A 1 94 ? 16.151 -4.873 -13.670 1.00 73.56 94 GLU A CA 1
ATOM 707 C C . GLU A 1 94 ? 16.141 -3.835 -12.535 1.00 73.56 94 GLU A C 1
ATOM 709 O O . GLU A 1 94 ? 15.741 -4.160 -11.419 1.00 73.56 94 GLU A O 1
ATOM 714 N N . 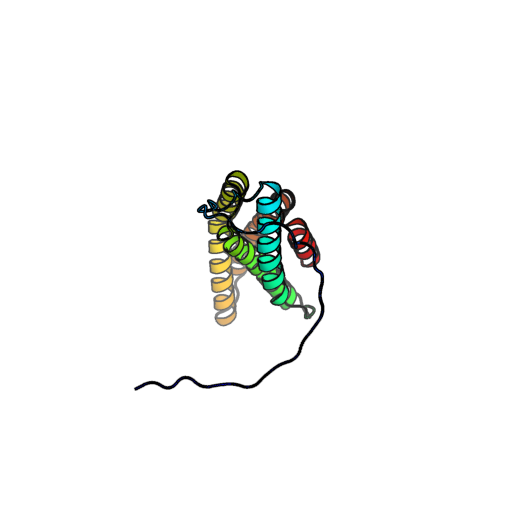GLY A 1 95 ? 16.456 -2.570 -12.841 1.00 77.62 95 GLY A N 1
ATOM 715 C CA . GLY A 1 95 ? 16.425 -1.483 -11.854 1.00 77.62 95 GLY A CA 1
ATOM 716 C C . GLY A 1 95 ? 15.032 -1.207 -11.280 1.00 77.62 95 GLY A C 1
ATOM 717 O O . GLY A 1 95 ? 14.896 -0.936 -10.095 1.00 77.62 95 GLY A O 1
ATOM 718 N N . VAL A 1 96 ? 13.977 -1.354 -12.083 1.00 82.31 96 VAL A N 1
ATOM 719 C CA . VAL A 1 96 ? 12.594 -1.177 -11.615 1.00 82.31 96 VAL A CA 1
ATOM 720 C C . VAL A 1 96 ? 12.164 -2.354 -10.742 1.00 82.31 96 VAL A C 1
ATOM 722 O O . VAL A 1 96 ? 11.518 -2.162 -9.716 1.00 82.31 96 VAL A O 1
ATOM 725 N N . ARG A 1 97 ? 12.544 -3.579 -11.120 1.00 81.81 97 ARG A N 1
ATOM 726 C CA . ARG A 1 97 ? 12.201 -4.785 -10.357 1.00 81.81 97 ARG A CA 1
ATOM 727 C C . ARG A 1 97 ? 12.797 -4.749 -8.951 1.00 81.81 97 ARG A C 1
ATOM 729 O O . ARG A 1 97 ? 12.087 -5.039 -7.996 1.00 81.81 97 ARG A O 1
ATOM 736 N N . ALA A 1 98 ? 14.073 -4.377 -8.832 1.00 85.81 98 ALA A N 1
ATOM 737 C CA . ALA A 1 98 ? 14.747 -4.263 -7.540 1.00 85.81 98 ALA A CA 1
ATOM 738 C C . ALA A 1 98 ? 14.061 -3.231 -6.628 1.00 85.81 98 ALA A C 1
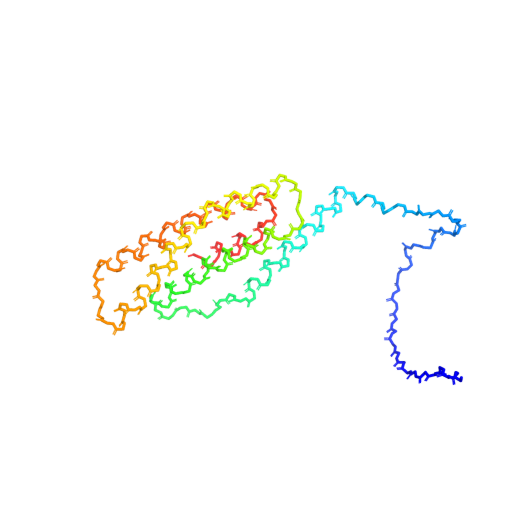ATOM 740 O O . ALA A 1 98 ? 13.815 -3.510 -5.456 1.00 85.81 98 ALA A O 1
ATOM 741 N N . GLU A 1 99 ? 13.682 -2.076 -7.181 1.00 87.25 99 GLU A N 1
ATOM 742 C CA . GLU A 1 99 ? 12.967 -1.030 -6.444 1.00 87.25 99 GLU A CA 1
ATOM 743 C C . GLU A 1 99 ? 11.585 -1.493 -5.962 1.00 87.25 99 GLU A C 1
ATOM 745 O O . GLU A 1 99 ? 11.254 -1.312 -4.789 1.00 87.25 99 GLU A O 1
ATOM 750 N N . VAL A 1 100 ? 10.792 -2.140 -6.824 1.00 86.69 100 VAL A N 1
ATOM 751 C CA . VAL A 1 100 ? 9.465 -2.666 -6.450 1.00 86.69 100 VAL A CA 1
ATOM 752 C C . VAL A 1 100 ? 9.584 -3.738 -5.363 1.00 86.69 100 VAL A C 1
ATOM 754 O O . VAL A 1 100 ? 8.833 -3.695 -4.386 1.00 86.69 100 VAL A O 1
ATOM 757 N N . SER A 1 101 ? 10.552 -4.653 -5.473 1.00 88.19 101 SER A N 1
ATOM 758 C CA . SER A 1 101 ? 10.816 -5.655 -4.433 1.00 88.19 101 SER A CA 1
ATOM 759 C C . SER A 1 101 ? 11.198 -5.010 -3.102 1.00 88.19 101 SER A C 1
ATOM 761 O O . SER A 1 101 ? 10.605 -5.339 -2.078 1.00 88.19 101 SER A O 1
ATOM 763 N N . ALA A 1 102 ? 12.108 -4.031 -3.108 1.00 90.12 102 ALA A N 1
ATOM 764 C CA . ALA A 1 102 ? 12.515 -3.323 -1.896 1.00 90.12 102 ALA A CA 1
ATOM 765 C C . ALA A 1 102 ? 11.347 -2.561 -1.242 1.00 90.12 102 ALA A C 1
ATOM 767 O O . ALA A 1 102 ? 11.239 -2.495 -0.018 1.00 90.12 102 ALA A O 1
ATOM 768 N N . ILE A 1 103 ? 10.452 -1.984 -2.049 1.00 91.31 103 ILE A N 1
ATOM 769 C CA . ILE A 1 103 ? 9.234 -1.318 -1.571 1.00 91.31 103 ILE A CA 1
ATOM 770 C C . ILE A 1 103 ? 8.269 -2.312 -0.910 1.00 91.31 103 ILE A C 1
ATOM 772 O O . ILE A 1 103 ? 7.664 -1.975 0.110 1.00 91.31 103 ILE A O 1
ATOM 776 N N . LEU A 1 104 ? 8.103 -3.507 -1.483 1.00 91.69 104 LEU A N 1
ATOM 777 C CA . LEU A 1 104 ? 7.247 -4.557 -0.924 1.00 91.69 104 LEU A CA 1
ATOM 778 C C . LEU A 1 104 ? 7.824 -5.137 0.365 1.00 91.69 104 LEU A C 1
ATOM 780 O O . LEU A 1 104 ? 7.110 -5.249 1.360 1.00 91.69 104 LEU A O 1
ATOM 784 N N . GLU A 1 105 ? 9.117 -5.456 0.378 1.00 91.62 105 GLU A N 1
ATOM 785 C CA . GLU A 1 105 ? 9.818 -5.943 1.569 1.00 91.62 105 GLU A CA 1
ATOM 786 C C . GLU A 1 105 ? 9.693 -4.957 2.727 1.00 91.62 105 GLU A C 1
ATOM 788 O O . GLU A 1 105 ? 9.333 -5.350 3.835 1.00 91.62 105 GLU A O 1
ATOM 793 N N . ALA A 1 106 ? 9.874 -3.664 2.446 1.00 90.88 106 ALA A N 1
ATOM 794 C CA . ALA A 1 106 ? 9.699 -2.601 3.424 1.00 90.88 106 ALA A CA 1
ATOM 795 C C . ALA A 1 106 ? 8.244 -2.408 3.881 1.00 90.88 106 ALA A C 1
ATOM 797 O O . ALA A 1 106 ? 8.018 -1.615 4.785 1.00 90.88 106 ALA A O 1
ATOM 798 N N . GLN A 1 107 ? 7.246 -3.063 3.286 1.00 93.25 107 GLN A N 1
ATOM 799 C CA . GLN A 1 107 ? 5.840 -2.949 3.697 1.00 93.25 107 GLN A CA 1
ATOM 800 C C . GLN A 1 107 ? 5.279 -4.219 4.343 1.00 93.25 107 GLN A C 1
ATOM 802 O O . GLN A 1 107 ? 4.279 -4.128 5.052 1.00 93.25 107 GLN A O 1
ATOM 807 N N . ASN A 1 108 ? 5.893 -5.383 4.122 1.00 92.75 108 ASN A N 1
ATOM 808 C CA . ASN A 1 108 ? 5.337 -6.685 4.507 1.00 92.75 108 ASN A CA 1
ATOM 809 C C . ASN A 1 108 ? 5.041 -6.820 6.011 1.00 92.75 108 ASN A C 1
ATOM 811 O O . ASN A 1 108 ? 3.971 -7.298 6.390 1.00 92.75 108 ASN A O 1
ATOM 815 N N . ASP A 1 109 ? 5.964 -6.397 6.874 1.00 94.25 109 ASP A N 1
ATOM 816 C CA . ASP A 1 109 ? 5.802 -6.418 8.335 1.00 94.25 109 ASP A CA 1
ATOM 817 C C . ASP A 1 109 ? 4.702 -5.451 8.799 1.00 94.25 109 ASP A C 1
ATOM 819 O O . ASP A 1 109 ? 3.850 -5.824 9.607 1.00 94.25 109 ASP A O 1
ATOM 823 N N . ALA A 1 110 ? 4.676 -4.235 8.249 1.00 95.00 110 ALA A N 1
ATOM 824 C CA . ALA A 1 110 ? 3.661 -3.236 8.562 1.00 95.00 110 ALA A CA 1
ATOM 825 C C . ALA A 1 110 ? 2.266 -3.696 8.116 1.00 95.00 110 ALA A C 1
ATOM 827 O O . ALA A 1 110 ? 1.304 -3.559 8.871 1.00 95.00 110 ALA A O 1
ATOM 828 N N . TYR A 1 111 ? 2.159 -4.314 6.937 1.00 95.94 111 TYR A N 1
ATOM 829 C CA . TYR A 1 111 ? 0.914 -4.906 6.456 1.00 95.94 111 TYR A CA 1
ATOM 830 C C . TYR A 1 111 ? 0.447 -6.057 7.358 1.00 95.94 111 TYR A C 1
ATOM 832 O O . TYR A 1 111 ? -0.719 -6.103 7.750 1.00 95.94 111 TYR A O 1
ATOM 840 N N . ALA A 1 112 ? 1.350 -6.959 7.756 1.00 94.75 112 ALA A N 1
ATOM 841 C CA . ALA A 1 112 ? 1.022 -8.056 8.665 1.00 94.75 112 ALA A CA 1
ATOM 842 C C . ALA A 1 112 ? 0.535 -7.548 10.035 1.00 94.75 112 ALA A C 1
ATOM 844 O O . ALA A 1 112 ? -0.473 -8.034 10.560 1.00 94.75 112 ALA A O 1
ATOM 845 N N . ALA A 1 113 ? 1.207 -6.537 10.596 1.00 94.06 113 ALA A N 1
ATOM 846 C CA . ALA A 1 113 ? 0.799 -5.890 11.839 1.00 94.06 113 ALA A CA 1
ATOM 847 C C . ALA A 1 113 ? -0.573 -5.211 11.706 1.00 94.06 113 ALA A C 1
ATOM 849 O O . ALA A 1 113 ? -1.425 -5.369 12.583 1.00 94.06 113 ALA A O 1
ATOM 850 N N . PHE A 1 114 ? -0.818 -4.514 10.594 1.00 95.31 114 PHE A N 1
ATOM 851 C CA . PHE A 1 114 ? -2.098 -3.881 10.289 1.00 95.31 114 PHE A CA 1
ATOM 852 C C . PHE A 1 114 ? -3.242 -4.902 10.194 1.00 95.31 114 PHE A C 1
ATOM 854 O O . PHE A 1 114 ? -4.255 -4.743 10.877 1.00 95.31 114 PHE A O 1
ATOM 861 N N . VAL A 1 115 ? -3.080 -5.984 9.424 1.00 93.19 115 VAL A N 1
ATOM 862 C CA . VAL A 1 115 ? -4.101 -7.040 9.278 1.00 93.19 115 VAL A CA 1
ATOM 863 C C . VAL A 1 115 ? -4.392 -7.714 10.621 1.00 93.19 115 VAL A C 1
ATOM 865 O O . VAL A 1 115 ? -5.557 -7.915 10.980 1.00 93.19 115 VAL A O 1
ATOM 868 N N . SER A 1 116 ? -3.349 -8.017 11.397 1.00 91.12 116 SER A N 1
ATOM 869 C CA . SER A 1 116 ? -3.480 -8.586 12.742 1.00 91.12 116 SER A CA 1
ATOM 870 C C . SER A 1 116 ? -4.225 -7.641 13.695 1.00 91.12 116 SER A C 1
ATOM 872 O O . SER A 1 116 ? -5.189 -8.043 14.359 1.00 91.12 116 SER A O 1
ATOM 874 N N . GLY A 1 117 ? -3.848 -6.359 13.707 1.00 88.56 117 GLY A N 1
ATOM 875 C CA . GLY A 1 117 ? -4.507 -5.315 14.490 1.00 88.56 117 GLY A CA 1
ATOM 876 C C . GLY A 1 117 ? -5.978 -5.145 14.108 1.00 88.56 117 GLY A C 1
ATOM 877 O O . GLY A 1 117 ? -6.838 -5.117 14.985 1.00 88.56 117 GLY A O 1
ATOM 878 N N . LYS A 1 118 ? -6.287 -5.130 12.807 1.00 87.81 118 LYS A N 1
ATOM 879 C CA . LYS A 1 118 ? -7.650 -5.032 12.263 1.00 87.81 118 LYS A CA 1
ATOM 880 C C . LYS A 1 118 ? -8.517 -6.227 12.657 1.00 87.81 118 LYS A C 1
ATOM 882 O O . LYS A 1 118 ? -9.671 -6.048 13.047 1.00 87.81 118 LYS A O 1
ATOM 887 N N . SER A 1 119 ? -7.977 -7.445 12.581 1.00 85.88 119 SER A N 1
ATOM 888 C CA . SER A 1 119 ? -8.674 -8.663 13.020 1.00 85.88 119 SER A CA 1
ATOM 889 C C . SER A 1 119 ? -8.970 -8.624 14.519 1.00 85.88 119 SER A C 1
ATOM 891 O O . SER A 1 119 ? -10.105 -8.853 14.937 1.00 85.88 119 SER A O 1
ATOM 893 N N . THR A 1 120 ? -7.966 -8.270 15.324 1.00 80.25 120 THR A N 1
ATOM 894 C CA . THR A 1 120 ? -8.105 -8.143 16.781 1.00 80.25 120 THR A CA 1
ATOM 895 C C . THR A 1 120 ? -9.143 -7.082 17.144 1.00 80.25 120 THR A C 1
ATOM 897 O O . THR A 1 120 ? -9.988 -7.306 18.008 1.00 80.25 120 THR A O 1
ATOM 900 N N . TRP A 1 121 ? -9.135 -5.948 16.443 1.00 80.88 121 TRP A N 1
ATOM 901 C CA . TRP A 1 121 ? -10.127 -4.892 16.615 1.00 80.88 121 TRP A CA 1
ATOM 902 C C . TRP A 1 121 ? -11.546 -5.377 16.296 1.00 80.88 121 TRP A C 1
ATOM 904 O O . TRP A 1 121 ? -12.451 -5.146 17.096 1.00 80.88 121 TRP A O 1
ATOM 914 N N . ARG A 1 122 ? -11.749 -6.106 15.185 1.00 78.94 122 ARG A N 1
ATOM 915 C CA . ARG A 1 122 ? -13.060 -6.690 14.835 1.00 78.94 122 ARG A CA 1
ATOM 916 C C . ARG A 1 122 ? -13.570 -7.632 15.927 1.00 78.94 122 ARG A C 1
ATOM 918 O O . ARG A 1 122 ? -14.710 -7.490 16.352 1.00 78.94 122 ARG A O 1
ATOM 925 N N . GLN A 1 123 ? -12.716 -8.520 16.431 1.00 75.81 123 GLN A N 1
ATOM 926 C CA . GLN A 1 123 ? -13.066 -9.431 17.529 1.00 75.81 123 GLN A CA 1
ATOM 927 C C . GLN A 1 123 ? -13.369 -8.678 18.837 1.00 75.81 123 GLN A C 1
ATOM 929 O O . GLN A 1 123 ? -14.283 -9.045 19.571 1.00 75.81 123 GLN A O 1
ATOM 934 N N . GLY A 1 124 ? -12.636 -7.597 19.125 1.00 72.50 124 GLY A N 1
ATOM 935 C CA . GLY A 1 124 ? -12.889 -6.728 20.278 1.00 72.50 124 GLY A CA 1
ATOM 936 C C . GLY A 1 124 ? -14.249 -6.024 20.218 1.00 72.50 124 GLY A C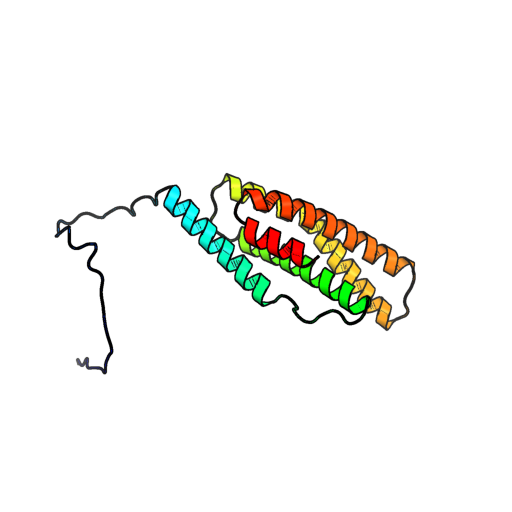 1
ATOM 937 O O . GLY A 1 124 ? -14.897 -5.864 21.249 1.00 72.50 124 GLY A O 1
ATOM 938 N N . GLN A 1 125 ? -14.742 -5.668 19.025 1.00 68.62 125 GLN A N 1
ATOM 939 C CA . GLN A 1 125 ? -16.102 -5.126 18.876 1.00 68.62 125 GLN A CA 1
ATOM 940 C C . GLN A 1 125 ? -17.188 -6.132 19.275 1.00 68.62 125 GLN A C 1
ATOM 942 O O . GLN A 1 125 ? -18.226 -5.725 19.787 1.00 68.62 125 GLN A O 1
ATOM 947 N N . GLU A 1 126 ? -16.946 -7.428 19.083 1.00 67.81 126 GLU A N 1
ATOM 948 C CA . GLU A 1 126 ? -17.889 -8.494 19.443 1.00 67.81 126 GLU A CA 1
ATOM 949 C C . GLU A 1 126 ? -17.855 -8.842 20.942 1.00 67.81 126 GLU A C 1
ATOM 951 O O . GLU A 1 126 ? -18.812 -9.417 21.458 1.00 67.81 126 GLU A O 1
ATOM 956 N N . ARG A 1 127 ? -16.765 -8.509 21.655 1.00 66.69 127 ARG A N 1
ATOM 957 C CA . ARG A 1 127 ? -16.502 -8.961 23.040 1.00 66.69 127 ARG A CA 1
ATOM 958 C C . ARG A 1 127 ? -16.320 -7.848 24.080 1.00 66.69 127 ARG A C 1
ATOM 960 O O . ARG A 1 127 ? -16.100 -8.156 25.248 1.00 66.69 127 ARG A O 1
ATOM 967 N N . GLY A 1 128 ? -16.441 -6.583 23.684 1.00 65.31 128 GLY A N 1
ATOM 968 C CA . GLY A 1 128 ? -16.235 -5.419 24.549 1.00 65.31 128 GLY A CA 1
ATOM 969 C C . GLY A 1 128 ? -14.952 -4.670 24.187 1.00 65.31 128 GLY A C 1
ATOM 970 O O . GLY A 1 128 ? -13.853 -5.220 24.208 1.00 65.31 128 GLY A O 1
ATOM 971 N N . TRP A 1 129 ? -15.107 -3.399 23.824 1.00 73.50 129 TRP A N 1
ATOM 972 C CA . TRP A 1 129 ? -14.035 -2.535 23.334 1.00 73.50 129 TRP A CA 1
ATOM 973 C C . TRP A 1 129 ? -13.157 -2.024 24.484 1.00 73.50 129 TRP A C 1
ATOM 975 O O . TRP A 1 129 ? -13.686 -1.467 25.445 1.00 73.50 129 TRP A O 1
ATOM 985 N N . THR A 1 130 ? -11.829 -2.164 24.375 1.00 79.38 130 THR A N 1
ATOM 986 C CA . THR A 1 130 ? -10.879 -1.552 25.323 1.00 79.38 130 THR A CA 1
ATOM 987 C C . THR A 1 130 ? -10.020 -0.477 24.641 1.00 79.38 130 THR A C 1
ATOM 989 O O . THR A 1 130 ? -9.688 -0.618 23.454 1.00 79.38 130 THR A O 1
ATOM 992 N N . PRO A 1 131 ? -9.625 0.594 25.360 1.00 82.19 131 PRO A N 1
ATOM 993 C CA . PRO A 1 131 ? -8.734 1.629 24.830 1.00 82.19 131 PRO A CA 1
ATOM 994 C C . PRO A 1 131 ? -7.401 1.082 24.297 1.00 82.19 131 PRO A C 1
ATOM 996 O O . PRO A 1 131 ? -6.881 1.572 23.296 1.00 82.19 131 PRO A O 1
ATOM 999 N N . GLU A 1 132 ? -6.864 0.030 24.914 1.00 84.12 132 GLU A N 1
ATOM 1000 C CA . GLU A 1 132 ? -5.572 -0.563 24.558 1.00 84.12 132 GLU A CA 1
ATOM 1001 C C . GLU A 1 132 ? -5.622 -1.265 23.199 1.00 84.12 132 GLU A C 1
ATOM 1003 O O . GLU A 1 132 ? -4.694 -1.138 22.397 1.00 84.12 132 GLU A O 1
ATOM 1008 N N . LEU A 1 133 ? -6.708 -1.991 22.912 1.00 82.69 133 LEU A N 1
ATOM 1009 C CA . LEU A 1 133 ? -6.904 -2.630 21.609 1.00 82.69 133 LEU A CA 1
ATOM 1010 C C . LEU A 1 133 ? -7.048 -1.585 20.500 1.00 82.69 133 LEU A C 1
ATOM 1012 O O . LEU A 1 133 ? -6.506 -1.767 19.409 1.00 82.69 133 LEU A O 1
ATOM 1016 N N . ASN A 1 134 ? -7.721 -0.470 20.797 1.00 83.56 134 ASN A N 1
ATOM 1017 C CA . ASN A 1 134 ? -7.839 0.643 19.863 1.00 83.56 134 ASN A CA 1
ATOM 1018 C C . ASN A 1 134 ? -6.478 1.281 19.564 1.00 83.56 134 ASN A C 1
ATOM 1020 O O . ASN A 1 134 ? -6.138 1.480 18.402 1.00 83.56 134 ASN A O 1
ATOM 1024 N N . ALA A 1 135 ? -5.680 1.546 20.601 1.00 86.94 135 ALA A N 1
ATOM 1025 C CA . ALA A 1 135 ? -4.355 2.140 20.455 1.00 86.94 135 ALA A CA 1
ATOM 1026 C C . ALA A 1 135 ? -3.409 1.252 19.631 1.00 86.94 135 ALA A C 1
ATOM 1028 O O . ALA A 1 135 ? -2.700 1.749 18.758 1.00 86.94 135 ALA A O 1
ATOM 1029 N N . ARG A 1 136 ? -3.431 -0.071 19.852 1.00 85.62 136 ARG A N 1
ATOM 1030 C CA . ARG A 1 136 ? -2.630 -1.028 19.066 1.00 85.62 136 ARG A CA 1
ATOM 1031 C C . ARG A 1 136 ? -3.032 -1.044 17.598 1.00 85.62 136 ARG A C 1
ATOM 1033 O O . ARG A 1 136 ? -2.161 -1.050 16.731 1.00 85.62 136 ARG A O 1
ATOM 1040 N N . TYR A 1 137 ? -4.336 -1.054 17.324 1.00 90.12 137 TYR A N 1
ATOM 1041 C CA . TYR A 1 137 ? -4.828 -1.005 15.954 1.00 90.12 137 TYR A CA 1
ATOM 1042 C C . TYR A 1 137 ? -4.422 0.299 15.259 1.00 90.12 137 TYR A C 1
ATOM 1044 O O . TYR A 1 137 ? -3.859 0.258 14.167 1.00 90.12 137 TYR A O 1
ATOM 1052 N N . GLN A 1 138 ? -4.640 1.436 15.922 1.00 90.25 138 GLN A N 1
ATOM 1053 C CA . GLN A 1 138 ? -4.300 2.749 15.386 1.00 90.25 138 GLN A CA 1
ATOM 1054 C C . GLN A 1 138 ? -2.801 2.868 15.086 1.00 90.25 138 GLN A C 1
ATOM 1056 O O . GLN A 1 138 ? -2.438 3.279 13.991 1.00 90.25 138 GLN A O 1
ATOM 1061 N N . ALA A 1 139 ? -1.930 2.419 15.995 1.00 92.06 139 ALA A N 1
ATOM 1062 C CA . ALA A 1 139 ? -0.484 2.452 15.781 1.00 92.06 139 ALA A CA 1
ATOM 1063 C C . ALA A 1 139 ? -0.046 1.617 14.562 1.00 92.06 139 ALA A C 1
ATOM 1065 O O . ALA A 1 139 ? 0.769 2.071 13.761 1.00 92.06 139 ALA A O 1
ATOM 1066 N N . ALA A 1 140 ? -0.605 0.412 14.390 1.00 94.00 140 ALA A N 1
ATOM 1067 C CA . ALA A 1 140 ? -0.301 -0.434 13.235 1.00 94.00 140 ALA A CA 1
ATOM 1068 C C . ALA A 1 140 ? -0.805 0.183 11.919 1.00 94.00 140 ALA A C 1
ATOM 1070 O O . ALA A 1 140 ? -0.120 0.129 10.897 1.00 94.00 140 ALA A O 1
ATOM 1071 N N . ARG A 1 141 ? -1.991 0.796 11.953 1.00 93.56 141 ARG A N 1
ATOM 1072 C CA . ARG A 1 141 ? -2.588 1.509 10.822 1.00 93.56 141 ARG A CA 1
ATOM 1073 C C . ARG A 1 141 ? -1.769 2.732 10.416 1.00 93.56 141 ARG A C 1
ATOM 1075 O O . ARG A 1 141 ? -1.501 2.907 9.231 1.00 93.56 141 ARG A O 1
ATOM 1082 N N . ASP A 1 142 ? -1.353 3.550 11.376 1.00 93.81 142 ASP A N 1
ATOM 1083 C CA . ASP A 1 142 ? -0.573 4.762 11.119 1.00 93.81 142 ASP A CA 1
ATOM 1084 C C . ASP A 1 142 ? 0.800 4.418 10.534 1.00 93.81 142 ASP A C 1
ATOM 1086 O O . ASP A 1 142 ? 1.225 5.025 9.549 1.00 93.81 142 ASP A O 1
ATOM 1090 N N . GLU A 1 143 ? 1.464 3.391 11.072 1.00 95.62 143 GLU A N 1
ATOM 1091 C CA . GLU A 1 143 ? 2.734 2.910 10.530 1.00 95.62 143 GLU A CA 1
ATOM 1092 C C . GLU A 1 143 ? 2.575 2.377 9.102 1.00 95.62 143 GLU A C 1
ATOM 1094 O O . GLU A 1 143 ? 3.358 2.732 8.219 1.00 95.62 143 GLU A O 1
ATOM 1099 N N . PHE A 1 144 ? 1.541 1.578 8.834 1.00 95.19 144 PHE A N 1
ATOM 1100 C CA . PHE A 1 144 ? 1.289 1.071 7.487 1.00 95.19 144 PHE A CA 1
ATOM 1101 C C . PHE A 1 144 ? 0.990 2.202 6.492 1.00 95.19 144 PHE A C 1
ATOM 1103 O O . PHE A 1 144 ? 1.616 2.268 5.433 1.00 95.19 144 PHE A O 1
ATOM 1110 N N . ASN A 1 145 ? 0.130 3.154 6.861 1.00 91.81 145 ASN A N 1
ATOM 1111 C CA . ASN A 1 145 ? -0.180 4.325 6.037 1.00 91.81 145 ASN A CA 1
ATOM 1112 C C . ASN A 1 145 ? 1.062 5.181 5.751 1.00 91.81 145 ASN A C 1
ATOM 1114 O O . ASN A 1 145 ? 1.255 5.634 4.622 1.00 91.81 145 ASN A O 1
ATOM 1118 N N . ARG A 1 146 ? 1.952 5.360 6.735 1.00 93.31 146 ARG A N 1
ATOM 1119 C CA . ARG A 1 146 ? 3.228 6.069 6.552 1.00 93.31 146 ARG A CA 1
ATOM 1120 C C . ARG A 1 146 ? 4.119 5.380 5.513 1.00 93.31 146 ARG A C 1
ATOM 1122 O O . ARG A 1 146 ? 4.733 6.050 4.673 1.00 93.31 146 ARG A O 1
ATOM 1129 N N . ARG A 1 147 ? 4.197 4.044 5.544 1.00 94.69 147 ARG A N 1
ATOM 1130 C CA . ARG A 1 147 ? 4.982 3.273 4.565 1.00 94.69 147 ARG A CA 1
ATOM 1131 C C . ARG A 1 147 ? 4.345 3.291 3.180 1.00 94.69 147 ARG A C 1
ATOM 1133 O O . ARG A 1 147 ? 5.074 3.426 2.197 1.00 94.69 147 ARG A O 1
ATOM 1140 N N . ILE A 1 148 ? 3.015 3.266 3.100 1.00 91.62 148 ILE A N 1
ATOM 1141 C CA . ILE A 1 148 ? 2.300 3.460 1.838 1.00 91.62 148 ILE A CA 1
ATOM 1142 C C . ILE A 1 148 ? 2.633 4.825 1.244 1.00 91.62 148 ILE A C 1
ATOM 1144 O O . ILE A 1 148 ? 3.106 4.861 0.115 1.00 91.62 148 ILE A O 1
ATOM 1148 N N . ALA A 1 149 ? 2.487 5.921 1.990 1.00 89.69 149 ALA A N 1
ATOM 1149 C CA . ALA A 1 149 ? 2.782 7.266 1.489 1.00 89.69 149 ALA A CA 1
ATOM 1150 C C . ALA A 1 149 ? 4.217 7.377 0.935 1.00 89.69 149 ALA A C 1
ATOM 1152 O O . ALA A 1 149 ? 4.439 7.915 -0.149 1.00 89.69 149 ALA A O 1
ATOM 1153 N N . THR A 1 150 ? 5.185 6.780 1.639 1.00 91.75 150 THR A N 1
ATOM 1154 C CA . THR A 1 150 ? 6.577 6.683 1.167 1.00 91.75 150 THR A CA 1
ATOM 1155 C C . THR A 1 150 ? 6.680 5.880 -0.135 1.00 91.75 150 THR A C 1
ATOM 1157 O O . THR A 1 150 ? 7.388 6.276 -1.061 1.00 91.75 150 THR A O 1
ATOM 1160 N N . SER A 1 151 ? 5.975 4.748 -0.236 1.00 91.00 151 SER A N 1
ATOM 1161 C CA . SER A 1 151 ? 5.958 3.943 -1.460 1.00 91.00 151 SER A CA 1
ATOM 1162 C C . SER A 1 151 ? 5.312 4.686 -2.630 1.00 91.00 151 SER A C 1
ATOM 1164 O O . SER A 1 151 ? 5.889 4.698 -3.708 1.00 91.00 151 SER A O 1
ATOM 1166 N N . VAL A 1 152 ? 4.193 5.386 -2.417 1.00 88.81 152 VAL A N 1
ATOM 1167 C CA . VAL A 1 152 ? 3.498 6.187 -3.435 1.00 88.81 152 VAL A CA 1
ATOM 1168 C C . VAL A 1 152 ? 4.475 7.163 -4.083 1.00 88.81 152 VAL A C 1
ATOM 1170 O O . VAL A 1 152 ? 4.686 7.090 -5.294 1.00 88.81 152 VAL A O 1
ATOM 1173 N N . GLN A 1 153 ? 5.182 7.955 -3.272 1.00 87.25 153 GLN A N 1
ATOM 1174 C CA . GLN A 1 153 ? 6.198 8.903 -3.745 1.00 87.25 153 GLN A CA 1
ATOM 1175 C C . GLN A 1 153 ? 7.315 8.228 -4.549 1.00 87.25 153 GLN A C 1
ATOM 1177 O O . GLN A 1 153 ? 7.684 8.703 -5.620 1.00 87.25 153 GLN A O 1
ATOM 1182 N N . ARG A 1 154 ? 7.845 7.094 -4.071 1.00 87.69 154 ARG A N 1
ATOM 1183 C CA . ARG A 1 154 ? 8.895 6.358 -4.798 1.00 87.69 154 ARG A CA 1
ATOM 1184 C C . ARG A 1 154 ? 8.400 5.849 -6.150 1.00 87.69 154 ARG A C 1
ATOM 1186 O O . ARG A 1 154 ? 9.137 5.886 -7.127 1.00 87.69 154 ARG A O 1
ATOM 1193 N N . THR A 1 155 ? 7.156 5.387 -6.224 1.00 84.31 155 THR A N 1
ATOM 1194 C CA . THR A 1 155 ? 6.604 4.761 -7.435 1.00 84.31 155 THR A CA 1
ATOM 1195 C C . THR A 1 155 ? 6.208 5.750 -8.530 1.00 84.31 155 THR A C 1
ATOM 1197 O O . THR A 1 155 ? 6.175 5.369 -9.704 1.00 84.31 155 THR A O 1
ATOM 1200 N N . GLU A 1 156 ? 5.999 7.028 -8.190 1.00 81.75 156 GLU A N 1
ATOM 1201 C CA . GLU A 1 156 ? 5.813 8.106 -9.172 1.00 81.75 156 GLU A CA 1
ATOM 1202 C C . GLU A 1 156 ? 6.981 8.177 -10.167 1.00 81.75 156 GLU A C 1
ATOM 1204 O O . GLU A 1 156 ? 6.760 8.386 -11.361 1.00 81.75 156 GLU A O 1
ATOM 1209 N N . ALA A 1 157 ? 8.206 7.907 -9.703 1.00 76.75 157 ALA A N 1
ATOM 1210 C CA . ALA A 1 157 ? 9.416 7.932 -10.521 1.00 76.75 157 ALA A CA 1
ATOM 1211 C C . ALA A 1 157 ? 9.534 6.760 -11.519 1.00 76.75 157 ALA A C 1
ATOM 1213 O O . ALA A 1 157 ? 10.318 6.844 -12.463 1.00 76.75 157 ALA A O 1
ATOM 1214 N N . PHE A 1 158 ? 8.760 5.677 -11.348 1.00 73.88 158 PHE A N 1
ATOM 1215 C CA . PHE A 1 158 ? 8.943 4.415 -12.091 1.00 73.88 158 PHE A CA 1
ATOM 1216 C C . PHE A 1 158 ? 7.712 3.951 -12.884 1.00 73.88 158 PHE A C 1
ATOM 1218 O O . PHE A 1 158 ? 7.660 2.808 -13.351 1.00 73.88 158 PHE A O 1
ATOM 1225 N N . GLY A 1 159 ? 6.741 4.846 -13.090 1.00 67.69 159 GLY A N 1
ATOM 1226 C CA . GLY A 1 159 ? 5.639 4.629 -14.032 1.00 67.69 159 GLY A CA 1
ATOM 1227 C C . GLY A 1 159 ? 4.242 4.508 -13.425 1.00 67.69 159 GLY A C 1
ATOM 1228 O O . GLY A 1 159 ? 3.300 4.319 -14.184 1.00 67.69 159 GLY A O 1
ATOM 1229 N N . LEU A 1 160 ? 4.077 4.675 -12.107 1.00 70.12 160 LEU A N 1
ATOM 1230 C CA . LEU A 1 160 ? 2.761 4.700 -11.448 1.00 70.12 160 LEU A CA 1
ATOM 1231 C C . LEU A 1 160 ? 2.238 6.115 -11.161 1.00 70.12 160 LEU A C 1
ATOM 1233 O O . LEU A 1 160 ? 1.352 6.281 -10.331 1.00 70.12 160 LEU A O 1
ATOM 1237 N N . SER A 1 161 ? 2.734 7.152 -11.837 1.00 73.75 161 SER A N 1
ATOM 1238 C CA . SER A 1 161 ? 2.349 8.544 -11.547 1.00 73.75 161 SER A CA 1
ATOM 1239 C C . SER A 1 161 ? 0.835 8.796 -11.589 1.00 73.75 161 SER A C 1
ATOM 1241 O O . SER A 1 161 ? 0.314 9.551 -10.770 1.00 73.75 161 SER A O 1
ATOM 1243 N N . TYR A 1 162 ? 0.108 8.133 -12.493 1.00 76.00 162 TYR A N 1
ATOM 1244 C CA . TYR A 1 162 ? -1.355 8.192 -12.541 1.00 76.00 162 TYR A CA 1
ATOM 1245 C C . TYR A 1 162 ? -2.005 7.571 -11.295 1.00 76.00 162 TYR A C 1
ATOM 1247 O O . TYR A 1 162 ? -2.870 8.178 -10.676 1.00 76.00 162 TYR A O 1
ATOM 1255 N N . CYS A 1 163 ? -1.544 6.397 -10.886 1.00 79.75 163 CYS A N 1
ATOM 1256 C CA . CYS A 1 163 ? -2.096 5.621 -9.776 1.00 79.75 163 CYS A CA 1
ATOM 1257 C C . CYS A 1 163 ? -1.757 6.246 -8.431 1.00 79.75 163 CYS A C 1
ATOM 1259 O O . CYS A 1 163 ? -2.613 6.332 -7.560 1.00 79.75 163 CYS A O 1
ATOM 1261 N N . ALA A 1 164 ? -0.528 6.741 -8.295 1.00 81.25 164 ALA A N 1
ATOM 1262 C CA . ALA A 1 164 ? -0.082 7.535 -7.165 1.00 81.25 164 ALA A CA 1
ATOM 1263 C C . ALA A 1 164 ? -0.944 8.792 -7.006 1.00 81.25 164 ALA A C 1
ATOM 1265 O O . ALA A 1 164 ? -1.478 9.046 -5.932 1.00 81.25 164 ALA A O 1
ATOM 1266 N N . ARG A 1 165 ? -1.181 9.528 -8.100 1.00 80.75 165 ARG A N 1
ATOM 1267 C CA . ARG A 1 165 ? -2.072 10.695 -8.090 1.00 80.75 165 ARG A CA 1
ATOM 1268 C C . ARG A 1 165 ? -3.506 10.335 -7.716 1.00 80.75 165 ARG A C 1
ATOM 1270 O O . ARG A 1 165 ? -4.123 11.056 -6.940 1.00 80.75 165 ARG A O 1
ATOM 1277 N N . THR A 1 166 ? -4.037 9.240 -8.251 1.00 77.19 166 THR A N 1
ATOM 1278 C CA . THR A 1 166 ? -5.381 8.782 -7.890 1.00 77.19 166 THR A CA 1
ATOM 1279 C C . THR A 1 166 ? -5.454 8.367 -6.422 1.00 77.19 166 THR A C 1
ATOM 1281 O O . THR A 1 166 ? -6.421 8.712 -5.753 1.00 77.19 166 THR A O 1
ATOM 1284 N N . TRP A 1 167 ? -4.417 7.713 -5.897 1.00 81.00 167 TRP A N 1
ATOM 1285 C CA . TRP A 1 167 ? -4.328 7.360 -4.484 1.00 81.00 167 TRP A CA 1
ATOM 1286 C C . TRP A 1 167 ? -4.342 8.597 -3.582 1.00 81.00 167 TRP A C 1
ATOM 1288 O O . TRP A 1 167 ? -5.118 8.629 -2.635 1.00 81.00 167 TRP A O 1
ATOM 1298 N N . TRP A 1 168 ? -3.584 9.650 -3.916 1.00 80.06 168 TRP A N 1
ATOM 1299 C CA . TRP A 1 168 ? -3.615 10.914 -3.166 1.00 80.06 168 TRP A CA 1
ATOM 1300 C C . TRP A 1 168 ? -5.005 11.562 -3.126 1.00 80.06 168 TRP A C 1
ATOM 1302 O O . TRP A 1 168 ? -5.334 12.231 -2.157 1.00 80.06 168 TRP A O 1
ATOM 1312 N N . ASN A 1 169 ? -5.839 11.354 -4.149 1.00 78.50 169 ASN A N 1
ATOM 1313 C CA . ASN A 1 169 ? -7.220 11.848 -4.148 1.00 78.50 169 ASN A CA 1
ATOM 1314 C C . ASN A 1 169 ? -8.162 11.012 -3.263 1.00 78.50 169 ASN A C 1
ATOM 1316 O O . ASN A 1 169 ? -9.296 11.422 -3.017 1.00 78.50 169 ASN A O 1
ATOM 1320 N N . TRP A 1 170 ? -7.739 9.820 -2.846 1.00 72.94 170 TRP A N 1
ATOM 1321 C CA . TRP A 1 170 ? -8.538 8.884 -2.058 1.00 72.94 170 TRP A CA 1
ATOM 1322 C C . TRP A 1 170 ? -8.269 8.942 -0.553 1.00 72.94 170 TRP A C 1
ATOM 1324 O O . TRP A 1 170 ? -9.032 8.333 0.205 1.00 72.94 170 TRP A O 1
ATOM 1334 N N . THR A 1 171 ? -7.191 9.607 -0.138 1.00 68.50 171 THR A N 1
ATOM 1335 C CA . THR A 1 171 ? -6.721 9.696 1.253 1.00 68.50 171 THR A CA 1
ATOM 1336 C C . THR A 1 171 ? -6.852 11.094 1.809 1.00 68.50 171 THR A C 1
ATOM 1338 O O . THR A 1 171 ? -7.346 11.202 2.953 1.00 68.50 171 THR A O 1
#

Nearest PDB structures (foldseek):
  4k0d-assembly1_B  TM=4.982E-01  e=1.001E-01  Anaeromyxobacter dehalogenans 2CP-C
  4e17-assembly1_A  TM=4.443E-01  e=1.239E+00  Gallus gallus
  1dow-assembly1_A  TM=3.730E-01  e=9.583E-01  Mus musculus
  4e18-assembly1_A  TM=3.621E-01  e=1.239E+00  Gallus gallus

Mean predicted aligned error: 12.28 Å

Secondary structure (DSSP, 8-state):
-----------------------------------HHHHHHHHHHHHHHHHHHHHHTS--SPPSSHHHHHHHHHHHHHHHHHHHHHHHTS---HHHHHHHHHHHHHHHHHHHHHHHHHHHHHHHHHH---HHHHHHHHHHHHHHHHHHHHHHHHHHTTT-HHHHHHHHTT-